Protein AF-A1BZH6-F1 (afdb_monomer_lite)

Sequence (58 aa):
MKNNLDQEEAIQIVKDYIKRLAETYEDKEYAAEVIERIYNEDTTCEDIDFILECKKLT

Radius of gyration: 10.3 Å; chains: 1; bounding box: 20×19×26 Å

Foldseek 3Di:
DPDPDDLVNLLVLLVVCLVPPQPDPVSNVVSVVLNVCSVVVNHDPVSVVVSVVSVVVD

pLDDT: mean 90.34, std 10.42, range [48.91, 97.0]

Structure (mmCIF, N/CA/C/O backbone):
data_AF-A1BZH6-F1
#
_entry.id   AF-A1BZH6-F1
#
loop_
_atom_site.group_PDB
_atom_site.id
_atom_site.type_symbol
_atom_site.label_atom_id
_atom_site.label_alt_id
_atom_site.label_comp_id
_atom_site.label_asym_id
_atom_site.label_entity_id
_atom_site.label_seq_id
_atom_site.pdbx_PDB_ins_code
_atom_site.Cartn_x
_atom_site.Cartn_y
_atom_site.Cartn_z
_atom_site.occupancy
_atom_site.B_iso_or_equiv
_atom_site.auth_seq_id
_atom_site.auth_comp_id
_atom_site.auth_asym_id
_atom_site.auth_atom_id
_atom_site.pdbx_PDB_model_num
ATOM 1 N N . MET A 1 1 ? 9.174 -1.081 -12.957 1.00 60.19 1 MET A N 1
ATOM 2 C CA . MET A 1 1 ? 7.997 -0.181 -12.843 1.00 60.19 1 MET A CA 1
ATOM 3 C C . MET A 1 1 ? 7.752 0.574 -14.152 1.00 60.19 1 MET A C 1
ATOM 5 O O . MET A 1 1 ? 8.659 1.221 -14.653 1.00 60.19 1 MET A O 1
ATOM 9 N N . LYS A 1 2 ? 6.556 0.441 -14.750 1.00 48.91 2 LYS A N 1
ATOM 10 C CA . LYS A 1 2 ? 6.195 0.939 -16.101 1.00 48.91 2 LYS A CA 1
ATOM 11 C C . LYS A 1 2 ? 5.273 2.185 -16.110 1.00 48.91 2 LYS A C 1
ATOM 13 O O . LYS A 1 2 ? 4.778 2.540 -17.170 1.00 48.91 2 LYS A O 1
ATOM 18 N N . ASN A 1 3 ? 5.066 2.864 -14.972 1.00 54.53 3 ASN A N 1
ATOM 19 C CA . ASN A 1 3 ? 4.051 3.928 -14.805 1.00 54.53 3 ASN A CA 1
ATOM 20 C C . ASN A 1 3 ? 4.587 5.295 -14.308 1.00 54.53 3 ASN A C 1
ATOM 22 O O . ASN A 1 3 ? 3.843 6.059 -13.704 1.00 54.53 3 ASN A O 1
ATOM 26 N N . ASN A 1 4 ? 5.857 5.637 -14.556 1.00 65.00 4 ASN A N 1
ATOM 27 C CA . ASN A 1 4 ? 6.524 6.873 -14.081 1.00 65.00 4 ASN A CA 1
ATOM 28 C C . ASN A 1 4 ? 6.620 7.062 -12.552 1.00 65.00 4 ASN A C 1
ATOM 30 O O . ASN A 1 4 ? 7.228 8.036 -12.124 1.00 65.00 4 ASN A O 1
ATOM 34 N N . LEU A 1 5 ? 6.049 6.171 -11.736 1.00 76.31 5 LEU A N 1
ATOM 35 C CA . LEU A 1 5 ? 6.330 6.118 -10.301 1.00 76.31 5 LEU A CA 1
ATOM 36 C C . LEU A 1 5 ? 7.761 5.636 -10.097 1.00 76.31 5 LEU A C 1
ATOM 3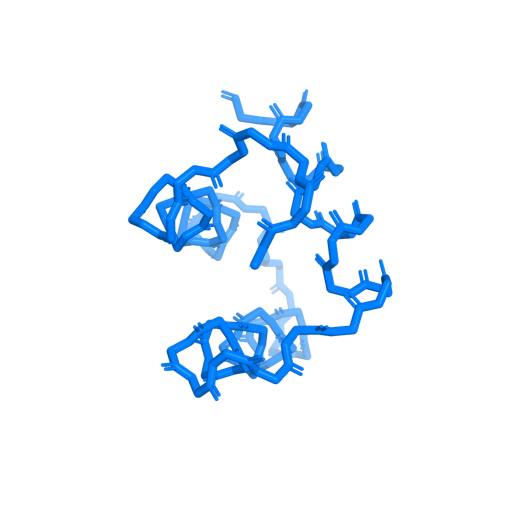8 O O . LEU A 1 5 ? 8.165 4.649 -10.717 1.00 76.31 5 LEU A O 1
ATOM 42 N N . ASP A 1 6 ? 8.493 6.339 -9.241 1.00 88.50 6 ASP A N 1
ATOM 43 C CA . ASP A 1 6 ? 9.781 5.895 -8.723 1.00 88.50 6 ASP A CA 1
ATOM 44 C C . ASP A 1 6 ? 9.577 4.842 -7.621 1.00 88.50 6 ASP A C 1
ATOM 46 O O . ASP A 1 6 ? 8.541 4.820 -6.950 1.00 88.50 6 ASP A O 1
ATOM 50 N N . GLN A 1 7 ? 10.537 3.929 -7.461 1.00 90.31 7 GLN A N 1
ATOM 51 C CA . GLN A 1 7 ? 10.456 2.850 -6.473 1.00 90.31 7 GLN A CA 1
ATOM 52 C C . GLN A 1 7 ? 10.331 3.408 -5.048 1.00 90.31 7 GLN A C 1
ATOM 54 O O . GLN A 1 7 ? 9.529 2.913 -4.254 1.00 90.31 7 GLN A O 1
ATOM 59 N N . GLU A 1 8 ? 11.069 4.475 -4.741 1.00 92.19 8 GLU A N 1
ATOM 60 C CA . GLU A 1 8 ? 11.026 5.157 -3.451 1.00 92.19 8 GLU A CA 1
ATOM 61 C C . GLU A 1 8 ? 9.677 5.854 -3.235 1.00 92.19 8 GLU A C 1
ATOM 63 O O . GLU A 1 8 ? 9.092 5.751 -2.154 1.00 92.19 8 GLU A O 1
ATOM 68 N N . GLU A 1 9 ? 9.132 6.484 -4.283 1.00 92.88 9 GLU A N 1
ATOM 69 C CA . GLU A 1 9 ? 7.801 7.101 -4.246 1.00 92.88 9 GLU A CA 1
ATOM 70 C C . GLU A 1 9 ? 6.711 6.056 -3.960 1.00 92.88 9 GLU A C 1
ATOM 72 O O . GLU A 1 9 ? 5.872 6.259 -3.080 1.00 92.88 9 GLU A O 1
ATOM 77 N N . ALA A 1 10 ? 6.747 4.911 -4.648 1.00 93.62 10 ALA A N 1
ATOM 78 C CA . ALA A 1 10 ? 5.792 3.824 -4.443 1.00 93.62 10 ALA A CA 1
ATOM 79 C C . ALA A 1 10 ? 5.845 3.276 -3.010 1.00 93.62 10 ALA A C 1
ATOM 81 O O . ALA A 1 10 ? 4.806 3.119 -2.367 1.00 93.62 10 ALA A O 1
ATOM 82 N N . ILE A 1 11 ? 7.046 3.052 -2.471 1.00 95.00 11 ILE A N 1
ATOM 83 C CA . ILE A 1 11 ? 7.222 2.597 -1.087 1.00 95.00 11 ILE A CA 1
ATOM 84 C C . ILE A 1 11 ? 6.662 3.625 -0.101 1.00 95.00 11 ILE A C 1
ATOM 86 O O . ILE A 1 11 ? 6.017 3.251 0.882 1.00 95.00 11 ILE A O 1
ATOM 90 N N . GLN A 1 12 ? 6.900 4.916 -0.337 1.00 95.44 12 GLN A N 1
ATOM 91 C CA . GLN A 1 12 ? 6.427 5.967 0.557 1.00 95.44 12 GLN A CA 1
ATOM 92 C C . GLN A 1 12 ? 4.894 6.039 0.589 1.00 95.44 12 GLN A C 1
ATOM 94 O O . GLN A 1 12 ? 4.316 6.121 1.672 1.00 95.44 12 GLN A O 1
ATOM 99 N N . ILE A 1 13 ? 4.236 5.908 -0.566 1.00 95.38 13 ILE A N 1
ATOM 100 C CA . ILE A 1 13 ? 2.770 5.858 -0.666 1.00 95.38 13 ILE A CA 1
ATOM 101 C C . ILE A 1 13 ? 2.201 4.703 0.167 1.00 95.38 13 ILE A C 1
ATOM 103 O O . ILE A 1 13 ? 1.281 4.909 0.962 1.00 95.38 13 ILE A O 1
ATOM 107 N N . VAL A 1 14 ? 2.770 3.501 0.036 1.00 95.50 14 VAL A N 1
ATOM 108 C CA . VAL A 1 14 ? 2.292 2.323 0.778 1.00 95.50 14 VAL A CA 1
ATOM 109 C C . VAL A 1 14 ? 2.556 2.466 2.282 1.00 95.50 14 VAL A C 1
ATOM 111 O O . VAL A 1 14 ? 1.702 2.127 3.100 1.00 95.50 14 VAL A O 1
ATOM 114 N N . LYS A 1 15 ? 3.693 3.050 2.683 1.00 95.44 15 LYS A N 1
ATOM 115 C CA . LYS A 1 15 ? 3.973 3.365 4.096 1.00 95.44 15 LYS A CA 1
ATOM 116 C C . LYS A 1 15 ? 2.969 4.355 4.683 1.00 95.44 15 LYS A C 1
ATOM 118 O O . LYS A 1 15 ? 2.551 4.192 5.832 1.00 95.44 15 LYS A O 1
ATOM 123 N N . ASP A 1 16 ? 2.581 5.373 3.920 1.00 95.62 16 ASP A N 1
ATOM 124 C CA . ASP A 1 16 ? 1.587 6.346 4.367 1.00 95.62 16 ASP A CA 1
ATOM 125 C C . ASP A 1 16 ? 0.192 5.721 4.487 1.00 95.62 16 ASP A C 1
ATOM 127 O O . ASP A 1 16 ? -0.506 5.999 5.468 1.00 95.62 16 ASP A O 1
ATOM 131 N N . TYR A 1 17 ? -0.172 4.810 3.577 1.00 95.62 17 TYR A N 1
ATOM 132 C CA . TYR A 1 17 ? -1.368 3.974 3.711 1.00 95.62 17 TYR A CA 1
ATOM 133 C C . TYR A 1 17 ? -1.344 3.153 5.011 1.00 95.62 17 TYR A C 1
ATOM 135 O O . TYR A 1 17 ? -2.268 3.269 5.816 1.00 95.62 17 TYR A O 1
ATOM 143 N N . ILE A 1 18 ? -0.262 2.413 5.292 1.00 94.69 18 ILE A N 1
ATOM 144 C CA . ILE A 1 18 ? -0.129 1.606 6.524 1.00 94.69 18 ILE A CA 1
ATOM 145 C C . ILE A 1 18 ? -0.313 2.464 7.781 1.00 94.69 18 ILE A C 1
ATOM 147 O O . ILE A 1 18 ? -0.921 2.039 8.763 1.00 94.69 18 ILE A O 1
ATOM 151 N N . LYS A 1 19 ? 0.231 3.684 7.768 1.00 93.56 19 LYS A N 1
ATOM 152 C CA . LYS A 1 19 ? 0.211 4.582 8.924 1.00 93.56 19 LYS A CA 1
ATOM 153 C C . LYS A 1 19 ? -1.156 5.220 9.174 1.00 93.56 19 LYS A C 1
ATOM 155 O O . LYS A 1 19 ? -1.457 5.537 10.324 1.00 93.56 19 LYS A O 1
ATOM 160 N N . ARG A 1 20 ? -1.930 5.494 8.120 1.00 92.69 20 ARG A N 1
ATOM 161 C CA . ARG A 1 20 ? -3.132 6.345 8.196 1.00 92.69 20 ARG A CA 1
ATOM 162 C C . ARG A 1 20 ? -4.438 5.614 7.916 1.00 92.69 20 ARG A C 1
ATOM 164 O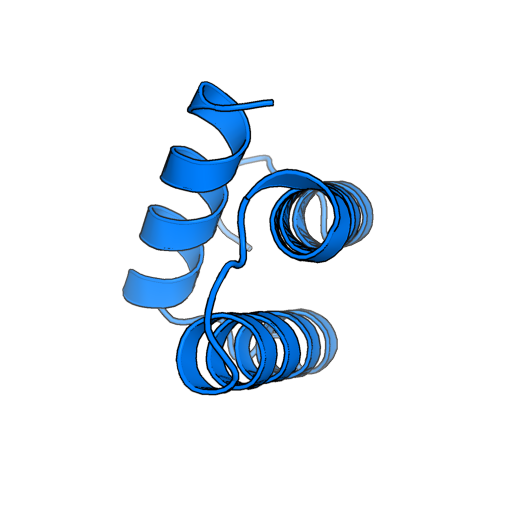 O . ARG A 1 20 ? -5.459 6.039 8.443 1.00 92.69 20 ARG A O 1
ATOM 171 N N . LEU A 1 21 ? -4.407 4.589 7.069 1.00 92.44 21 LEU A N 1
ATOM 172 C CA . LEU A 1 21 ? -5.594 3.996 6.450 1.00 92.44 21 LEU A CA 1
ATOM 173 C C . LEU A 1 21 ? -5.730 2.493 6.712 1.00 92.44 21 LEU A C 1
ATOM 175 O O . LEU A 1 21 ? -6.848 1.999 6.710 1.00 92.44 21 LEU A O 1
ATOM 179 N N . ALA A 1 22 ? -4.634 1.767 6.951 1.00 92.19 22 ALA A N 1
ATOM 180 C CA . ALA A 1 22 ? -4.702 0.335 7.239 1.00 92.19 22 ALA A CA 1
ATOM 181 C C . ALA A 1 22 ? -5.292 0.078 8.640 1.00 92.19 22 ALA A C 1
ATOM 183 O O . ALA A 1 22 ? -4.617 0.251 9.665 1.00 92.19 22 ALA A O 1
ATOM 184 N N . GLU A 1 23 ? -6.559 -0.335 8.685 1.00 93.38 23 GLU A N 1
ATOM 185 C CA . GLU A 1 23 ? -7.304 -0.560 9.928 1.00 93.38 23 GLU A CA 1
ATOM 186 C C . GLU A 1 23 ? -7.063 -1.966 10.481 1.00 93.38 23 GLU A C 1
ATOM 188 O O . GLU A 1 23 ? -6.882 -2.140 11.693 1.00 93.38 23 GLU A O 1
ATOM 193 N N . THR A 1 24 ? -7.011 -2.967 9.600 1.00 95.88 24 THR A N 1
ATOM 194 C CA . THR A 1 24 ? -6.904 -4.376 9.988 1.00 95.88 24 THR A CA 1
ATOM 195 C C . THR A 1 24 ? -5.460 -4.882 9.976 1.00 95.88 24 THR A C 1
ATOM 197 O O . THR A 1 24 ? -4.530 -4.215 9.519 1.00 95.88 24 THR A O 1
ATOM 200 N N . TYR A 1 25 ? -5.247 -6.071 10.548 1.00 94.50 25 TYR A N 1
ATOM 201 C CA . TYR A 1 25 ? -3.967 -6.770 10.419 1.00 94.50 25 TYR A CA 1
ATOM 202 C C . TYR A 1 25 ? -3.720 -7.203 8.969 1.00 94.50 25 TYR A C 1
ATOM 204 O O . TYR A 1 25 ? -2.616 -7.007 8.473 1.00 94.50 25 TYR A O 1
ATOM 212 N N . GLU A 1 26 ? -4.760 -7.695 8.290 1.00 94.88 26 GLU A N 1
ATOM 213 C CA . GLU A 1 26 ? -4.706 -8.134 6.890 1.00 94.88 26 GLU A CA 1
ATOM 214 C C . GLU A 1 26 ? -4.296 -6.985 5.955 1.00 94.88 26 GLU A C 1
ATOM 216 O O . GLU A 1 26 ? -3.409 -7.162 5.127 1.00 94.88 26 GLU A O 1
ATOM 221 N N . ASP A 1 27 ? -4.832 -5.775 6.155 1.00 94.38 27 ASP A N 1
ATOM 222 C CA . ASP A 1 27 ? -4.446 -4.588 5.372 1.00 94.38 27 ASP A CA 1
ATOM 223 C C . ASP A 1 27 ? -2.950 -4.262 5.510 1.00 94.38 27 ASP A C 1
ATOM 225 O O . ASP A 1 27 ? -2.275 -3.882 4.551 1.00 94.38 27 ASP A O 1
ATOM 229 N N . LYS A 1 28 ? -2.420 -4.389 6.734 1.00 95.12 28 LYS A N 1
ATOM 230 C CA . LYS A 1 28 ? -1.011 -4.105 7.041 1.00 95.12 28 LYS A CA 1
ATOM 231 C C . LYS A 1 28 ? -0.092 -5.185 6.495 1.00 95.12 28 LYS A C 1
ATOM 233 O O . LYS A 1 28 ? 0.993 -4.854 6.024 1.00 95.12 28 LYS A O 1
ATOM 238 N N . GLU A 1 29 ? -0.513 -6.442 6.584 1.00 96.69 29 GLU A N 1
ATOM 239 C CA . GLU A 1 29 ? 0.202 -7.589 6.030 1.00 96.69 29 GLU A CA 1
ATOM 240 C C . GLU A 1 29 ? 0.284 -7.471 4.507 1.00 96.69 29 GLU A C 1
ATOM 242 O O . GLU A 1 29 ? 1.387 -7.442 3.965 1.00 96.69 29 GLU A O 1
ATOM 247 N N . TYR A 1 30 ? -0.847 -7.241 3.835 1.00 95.44 30 TYR A N 1
ATOM 248 C CA . TYR A 1 30 ? -0.881 -7.045 2.388 1.00 95.44 30 TYR A CA 1
ATOM 249 C C . TYR A 1 30 ? 0.003 -5.873 1.945 1.00 95.44 30 TYR A C 1
ATOM 251 O O . TYR A 1 30 ? 0.840 -6.016 1.056 1.00 95.44 30 TYR A O 1
ATOM 259 N N . ALA A 1 31 ? -0.102 -4.717 2.603 1.00 95.88 31 ALA A N 1
ATOM 260 C CA . ALA A 1 31 ? 0.735 -3.565 2.282 1.00 95.88 31 ALA A CA 1
ATOM 261 C C . ALA A 1 31 ? 2.240 -3.823 2.519 1.00 95.88 31 ALA A C 1
ATOM 263 O O . ALA A 1 31 ? 3.079 -3.284 1.793 1.00 95.88 31 ALA A O 1
ATOM 264 N N . ALA A 1 32 ? 2.607 -4.651 3.503 1.00 96.50 32 ALA A N 1
ATOM 265 C CA . ALA A 1 32 ? 3.994 -5.061 3.713 1.00 96.50 32 ALA A CA 1
ATOM 266 C C . ALA A 1 32 ? 4.499 -5.975 2.584 1.00 96.50 32 ALA A C 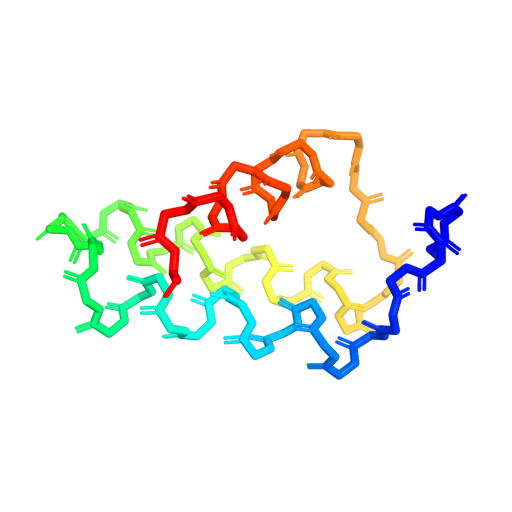1
ATOM 268 O O . ALA A 1 32 ? 5.611 -5.766 2.095 1.00 96.50 32 ALA A O 1
ATOM 269 N N . GLU A 1 33 ? 3.677 -6.918 2.118 1.00 97.00 33 GLU A N 1
ATOM 270 C CA . GLU A 1 33 ? 4.009 -7.754 0.959 1.00 97.00 33 GLU A CA 1
ATOM 271 C C . GLU A 1 33 ? 4.172 -6.927 -0.320 1.00 97.00 33 GLU A C 1
ATOM 273 O O . GLU A 1 33 ? 5.106 -7.155 -1.089 1.00 97.00 33 GLU A O 1
ATOM 278 N N . VAL A 1 34 ? 3.307 -5.929 -0.540 1.00 96.31 34 VAL A N 1
ATOM 279 C CA . VAL A 1 34 ? 3.432 -5.003 -1.676 1.00 96.31 34 VAL A CA 1
ATOM 280 C C . VAL A 1 34 ? 4.792 -4.298 -1.636 1.00 96.31 34 VAL A C 1
ATOM 282 O O . VAL A 1 34 ? 5.468 -4.210 -2.659 1.00 96.31 34 VAL A O 1
ATOM 285 N N . ILE A 1 35 ? 5.241 -3.832 -0.463 1.00 96.00 35 ILE A N 1
ATOM 286 C CA . ILE A 1 35 ? 6.570 -3.216 -0.300 1.00 96.00 35 ILE A CA 1
ATOM 287 C C . ILE A 1 35 ? 7.689 -4.205 -0.648 1.00 96.00 35 ILE A C 1
ATOM 289 O O . ILE A 1 35 ? 8.637 -3.828 -1.339 1.00 96.00 35 ILE A O 1
ATOM 293 N N . GLU A 1 36 ? 7.594 -5.460 -0.208 1.00 96.38 36 GLU A N 1
ATOM 294 C CA . GLU A 1 36 ? 8.571 -6.499 -0.549 1.00 96.38 36 GLU A CA 1
ATOM 295 C C . GLU A 1 36 ? 8.617 -6.764 -2.063 1.00 96.38 36 GLU A C 1
ATOM 297 O O . GLU A 1 36 ? 9.701 -6.787 -2.654 1.00 96.38 36 GLU A O 1
ATOM 302 N N . ARG A 1 37 ? 7.455 -6.866 -2.721 1.00 96.06 37 ARG A N 1
ATOM 303 C CA . ARG A 1 37 ? 7.358 -7.018 -4.182 1.00 96.06 37 ARG A CA 1
ATOM 304 C C . ARG A 1 37 ? 7.932 -5.810 -4.927 1.00 96.06 37 ARG A C 1
ATOM 306 O O . ARG A 1 37 ? 8.604 -5.991 -5.941 1.00 96.06 37 ARG A O 1
ATOM 313 N N . ILE A 1 38 ? 7.761 -4.590 -4.404 1.00 93.75 38 ILE A N 1
ATOM 314 C CA . ILE A 1 38 ? 8.419 -3.385 -4.938 1.00 93.75 38 ILE A CA 1
ATOM 315 C C . ILE A 1 38 ? 9.945 -3.491 -4.832 1.00 93.75 38 ILE A C 1
ATOM 317 O O . ILE A 1 38 ? 10.636 -3.169 -5.799 1.00 93.75 38 ILE A O 1
ATOM 321 N N . TYR A 1 39 ? 10.490 -3.936 -3.696 1.00 93.06 39 TYR A N 1
ATOM 322 C CA . TYR A 1 39 ? 11.941 -4.106 -3.527 1.00 93.06 39 TYR A CA 1
ATOM 323 C C . TYR A 1 39 ? 12.534 -5.156 -4.466 1.00 93.06 39 TYR A C 1
ATOM 325 O O . TYR A 1 39 ? 13.617 -4.943 -5.006 1.00 93.06 39 TYR A O 1
ATOM 333 N N . ASN A 1 40 ? 11.814 -6.254 -4.681 1.00 93.75 40 ASN A N 1
ATOM 334 C CA . ASN A 1 40 ? 12.247 -7.356 -5.538 1.00 93.75 40 ASN A CA 1
ATOM 335 C C . ASN A 1 40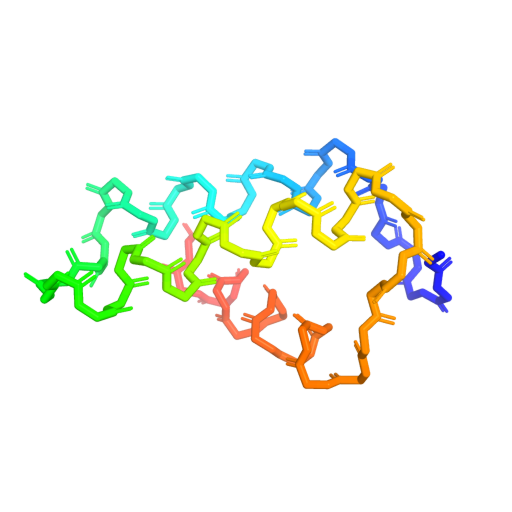 ? 11.991 -7.114 -7.036 1.00 93.75 40 ASN A C 1
ATOM 337 O O . ASN A 1 40 ? 12.258 -8.001 -7.843 1.00 93.75 40 ASN A O 1
ATOM 341 N N . GLU A 1 41 ? 11.467 -5.940 -7.411 1.00 89.44 41 GLU A N 1
ATOM 342 C CA . GLU A 1 41 ? 11.019 -5.616 -8.775 1.00 89.44 41 GLU A CA 1
ATOM 343 C C . GLU A 1 41 ? 9.983 -6.609 -9.344 1.00 89.44 41 GLU A C 1
ATOM 345 O O . GLU A 1 41 ? 9.777 -6.683 -10.556 1.00 89.44 41 GLU A O 1
ATOM 350 N N . ASP A 1 42 ? 9.279 -7.320 -8.462 1.00 93.44 42 ASP A N 1
ATOM 351 C CA . ASP A 1 42 ? 8.284 -8.355 -8.773 1.00 93.44 42 ASP A CA 1
ATOM 352 C C . ASP A 1 42 ? 6.848 -7.821 -8.621 1.00 93.44 42 ASP A C 1
ATOM 354 O O . ASP A 1 42 ? 5.905 -8.534 -8.289 1.00 93.44 42 ASP A O 1
ATOM 358 N N . THR A 1 43 ? 6.672 -6.511 -8.813 1.00 91.31 43 THR A N 1
ATOM 359 C CA . THR A 1 43 ? 5.361 -5.860 -8.708 1.00 91.31 43 THR A CA 1
ATOM 360 C C . THR A 1 43 ? 4.408 -6.384 -9.774 1.00 91.31 43 THR A C 1
ATOM 362 O O . THR A 1 43 ? 4.706 -6.315 -10.973 1.00 91.31 43 THR A O 1
ATOM 365 N N . THR A 1 44 ? 3.225 -6.804 -9.344 1.00 92.19 44 THR A N 1
ATOM 366 C CA . THR A 1 44 ? 2.119 -7.208 -10.212 1.00 92.19 44 THR A CA 1
ATOM 367 C C . THR A 1 44 ? 1.287 -6.002 -10.663 1.00 92.19 44 THR A C 1
ATOM 369 O O . THR A 1 44 ? 1.461 -4.877 -10.189 1.00 92.19 44 THR A O 1
ATOM 372 N N . CYS A 1 45 ? 0.356 -6.216 -11.598 1.00 91.88 45 CYS A N 1
ATOM 373 C CA . CYS A 1 45 ? -0.620 -5.183 -11.959 1.00 91.88 45 CYS A CA 1
ATOM 374 C C . CYS A 1 45 ? -1.523 -4.804 -10.774 1.00 91.88 45 CYS A C 1
ATOM 376 O O . CYS A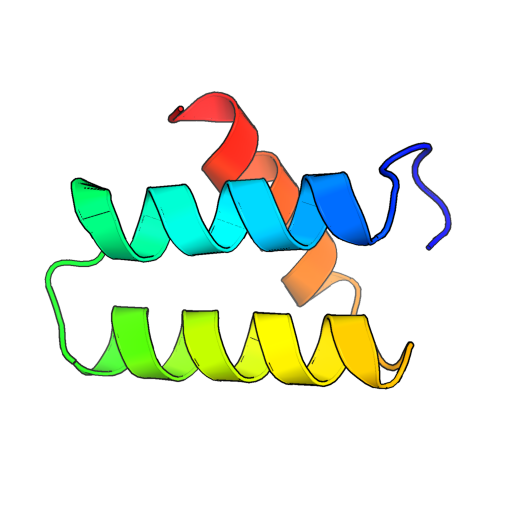 1 45 ? -1.810 -3.624 -10.607 1.00 91.88 45 CYS A O 1
ATOM 378 N N . GLU A 1 46 ? -1.902 -5.772 -9.935 1.00 93.81 46 GLU A N 1
ATOM 379 C CA . GLU A 1 46 ? -2.724 -5.535 -8.741 1.00 93.81 46 GLU A CA 1
ATOM 380 C C . GLU A 1 46 ? -1.991 -4.655 -7.722 1.00 93.81 46 GLU A C 1
ATOM 382 O O . GLU A 1 46 ? -2.574 -3.713 -7.189 1.00 93.81 46 GLU A O 1
ATOM 387 N N . ASP A 1 47 ? -0.690 -4.889 -7.519 1.00 94.31 47 ASP A N 1
ATOM 388 C CA . ASP A 1 47 ? 0.136 -4.042 -6.653 1.00 94.31 47 ASP A CA 1
ATOM 389 C C . ASP A 1 47 ? 0.180 -2.594 -7.177 1.00 94.31 47 ASP A C 1
ATOM 391 O O . ASP A 1 47 ? 0.080 -1.640 -6.408 1.00 94.31 47 ASP A O 1
ATOM 395 N N . ILE A 1 48 ? 0.300 -2.411 -8.498 1.00 92.38 48 ILE A N 1
ATOM 396 C CA . ILE A 1 48 ? 0.315 -1.083 -9.130 1.00 92.38 48 ILE A CA 1
ATOM 397 C C . ILE A 1 48 ? -1.026 -0.368 -8.943 1.00 92.38 48 ILE A C 1
ATOM 399 O O . ILE A 1 48 ? -1.031 0.815 -8.592 1.00 92.38 48 ILE A O 1
ATOM 403 N N . ASP A 1 49 ? -2.143 -1.058 -9.167 1.00 94.19 49 ASP A N 1
ATOM 404 C CA . ASP A 1 49 ? -3.478 -0.486 -8.988 1.00 94.19 49 ASP A CA 1
ATOM 405 C C . ASP A 1 49 ? -3.706 -0.089 -7.524 1.00 94.19 49 ASP A C 1
ATOM 407 O O . ASP A 1 49 ? -4.109 1.045 -7.254 1.00 94.19 49 ASP A O 1
ATOM 411 N N . PHE A 1 50 ? -3.320 -0.948 -6.577 1.00 94.25 50 PHE A N 1
ATOM 412 C CA . PHE A 1 50 ? -3.357 -0.650 -5.146 1.00 94.25 50 PHE A CA 1
ATOM 413 C C . PHE A 1 50 ? -2.535 0.599 -4.779 1.00 94.25 50 PHE A C 1
ATOM 415 O O . PHE A 1 50 ? -3.026 1.485 -4.075 1.00 94.25 50 PHE A O 1
ATOM 422 N N . ILE A 1 51 ? -1.299 0.726 -5.278 1.0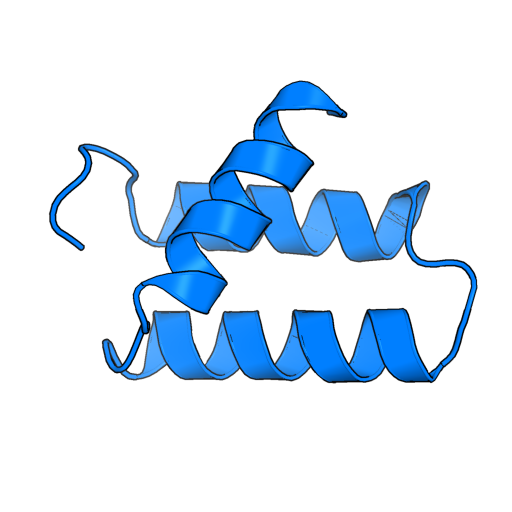0 94.06 51 ILE A N 1
ATOM 423 C CA . ILE A 1 51 ? -0.449 1.906 -5.028 1.00 94.06 51 ILE A CA 1
ATOM 424 C C . ILE A 1 51 ? -1.103 3.174 -5.596 1.00 94.06 51 ILE A C 1
ATOM 426 O O . ILE A 1 51 ? -1.089 4.228 -4.955 1.00 94.06 51 ILE A O 1
ATOM 430 N N . LEU A 1 52 ? -1.694 3.096 -6.793 1.00 93.19 52 LEU A N 1
ATOM 431 C CA . LEU A 1 52 ? -2.394 4.223 -7.413 1.00 93.19 52 LEU A CA 1
ATOM 432 C C . LEU A 1 52 ? -3.657 4.620 -6.643 1.00 93.19 52 LEU A C 1
ATOM 434 O O . LEU A 1 52 ? -3.972 5.809 -6.572 1.00 93.19 52 LEU A O 1
ATOM 438 N N . GLU A 1 53 ? -4.377 3.659 -6.071 1.00 93.19 53 GLU A N 1
ATOM 439 C CA . GLU A 1 53 ? -5.501 3.926 -5.175 1.00 93.19 53 GLU A CA 1
ATOM 440 C C . GLU A 1 53 ? -5.037 4.591 -3.882 1.00 93.19 53 GLU A C 1
ATOM 442 O O . GLU A 1 53 ? -5.566 5.644 -3.526 1.00 93.19 53 GLU A O 1
ATOM 447 N N . CYS A 1 54 ? -3.985 4.069 -3.245 1.00 92.38 54 CYS A N 1
ATOM 448 C CA . CYS A 1 54 ? -3.383 4.679 -2.061 1.00 92.38 54 CYS A CA 1
ATOM 449 C C . CYS A 1 54 ? -2.981 6.136 -2.323 1.00 92.38 54 CYS A C 1
ATOM 451 O O . CYS A 1 54 ? -3.299 7.006 -1.519 1.00 92.38 54 CYS A O 1
ATOM 453 N N . LYS A 1 55 ? -2.366 6.423 -3.480 1.00 91.00 55 LYS A N 1
ATOM 454 C CA . LYS A 1 55 ? -1.954 7.777 -3.895 1.00 91.00 55 LYS A CA 1
ATOM 455 C C . LYS A 1 55 ? -3.116 8.765 -4.045 1.00 91.00 55 LYS A C 1
ATOM 457 O O . LYS A 1 55 ? -2.904 9.965 -3.930 1.00 91.00 55 LYS A O 1
ATOM 462 N N . LYS A 1 56 ? -4.332 8.298 -4.345 1.00 90.75 56 LYS A N 1
ATOM 463 C CA . LYS A 1 56 ? -5.527 9.165 -4.413 1.00 90.75 56 LYS A CA 1
ATOM 464 C C . LYS A 1 56 ? -6.068 9.520 -3.026 1.00 90.75 56 LYS A C 1
ATOM 466 O O . LYS A 1 56 ? -6.856 10.456 -2.917 1.00 90.75 56 LYS A O 1
ATOM 471 N N . LEU A 1 57 ? -5.707 8.736 -2.011 1.00 82.25 57 LEU A N 1
ATOM 472 C CA . LEU A 1 57 ? -6.215 8.838 -0.644 1.00 82.25 57 LEU A CA 1
ATOM 473 C C . LEU A 1 57 ? -5.246 9.571 0.304 1.00 82.25 57 LEU A C 1
ATOM 475 O O . LEU A 1 57 ? -5.642 9.895 1.426 1.00 82.25 57 LEU A O 1
ATOM 479 N N . THR A 1 58 ? -4.003 9.823 -0.122 1.00 64.62 58 THR A N 1
ATOM 480 C CA . THR A 1 58 ? -2.962 10.568 0.614 1.00 64.62 58 THR A CA 1
ATOM 481 C C . THR A 1 58 ? -2.865 12.036 0.228 1.00 64.62 58 THR A C 1
ATOM 483 O O . THR A 1 58 ? -2.555 12.822 1.158 1.00 64.62 58 THR A O 1
#

Organism: Bacillus cereus (NCBI:txid1396)

Secondary structure (DSSP, 8-state):
--SS--HHHHHHHHHHHHHHT--SHHHHHHHHHHHHHHHTT---HHHHHHHHHHHHH-